Protein AF-A0ABD4ADK0-F1 (afdb_monomer)

pLDDT: mean 73.98, std 11.9, range [38.69, 86.44]

Radius of gyration: 17.5 Å; Cα contacts (8 Å, |Δi|>4): 38; chains: 1; bounding box: 38×21×59 Å

Structure (mmCIF, N/CA/C/O backbone):
data_AF-A0ABD4ADK0-F1
#
_entry.id   AF-A0ABD4ADK0-F1
#
loop_
_atom_site.group_PDB
_atom_site.id
_atom_site.type_symbol
_atom_site.label_atom_id
_atom_site.label_alt_id
_atom_site.label_comp_id
_atom_site.label_asym_id
_atom_site.label_entity_id
_atom_site.label_seq_id
_atom_site.pdbx_PDB_ins_code
_atom_site.Cartn_x
_atom_site.Cartn_y
_atom_site.Cartn_z
_atom_site.occupancy
_atom_site.B_iso_or_equiv
_atom_site.auth_seq_id
_atom_site.auth_comp_id
_atom_site.auth_asym_id
_atom_site.auth_atom_id
_atom_site.pdbx_PDB_model_num
ATOM 1 N N . MET A 1 1 ? 3.486 3.513 23.576 1.00 38.69 1 MET A N 1
ATOM 2 C CA . MET A 1 1 ? 2.597 2.551 22.891 1.00 38.69 1 MET A CA 1
ATOM 3 C C . MET A 1 1 ? 1.954 3.274 21.718 1.00 38.69 1 MET A C 1
ATOM 5 O O . MET A 1 1 ? 1.315 4.296 21.935 1.00 38.69 1 MET A O 1
ATOM 9 N N . GLY A 1 2 ? 2.258 2.858 20.486 1.00 45.91 2 GLY A N 1
ATOM 10 C CA . GLY A 1 2 ? 1.770 3.525 19.275 1.00 45.91 2 GLY A CA 1
ATOM 11 C C . GLY A 1 2 ? 0.277 3.279 19.093 1.00 45.91 2 GLY A C 1
ATOM 12 O O . GLY A 1 2 ? -0.175 2.149 19.248 1.00 45.91 2 GLY A O 1
ATOM 13 N N . ARG A 1 3 ? -0.481 4.341 18.813 1.00 53.66 3 ARG A N 1
ATOM 14 C CA . ARG A 1 3 ? -1.923 4.276 18.553 1.00 53.66 3 ARG A CA 1
ATOM 15 C C . ARG A 1 3 ? -2.160 3.344 17.363 1.00 53.66 3 ARG A C 1
ATOM 17 O O . ARG A 1 3 ? -1.650 3.615 16.276 1.00 53.66 3 ARG A O 1
ATOM 24 N N . ASN A 1 4 ? -2.895 2.253 17.578 1.00 58.03 4 ASN A N 1
ATOM 25 C CA . ASN A 1 4 ? -3.481 1.503 16.474 1.00 58.03 4 ASN A CA 1
ATOM 26 C C . ASN A 1 4 ? -4.389 2.482 15.736 1.00 58.03 4 ASN A C 1
ATOM 28 O O . ASN A 1 4 ? -5.312 3.034 16.326 1.00 58.03 4 ASN A O 1
ATOM 32 N N . ARG A 1 5 ? -4.063 2.760 14.477 1.00 69.00 5 ARG A N 1
ATOM 33 C CA . ARG A 1 5 ? -5.008 3.397 13.573 1.00 69.00 5 ARG A CA 1
ATOM 34 C C . ARG A 1 5 ? -6.121 2.385 13.324 1.00 69.00 5 ARG A C 1
ATOM 36 O O . ARG A 1 5 ? -5.812 1.230 13.025 1.00 69.00 5 ARG A O 1
ATOM 43 N N . ASP A 1 6 ? -7.369 2.805 13.460 1.00 74.75 6 ASP A N 1
ATOM 44 C CA . ASP A 1 6 ? -8.507 2.016 13.007 1.00 74.75 6 ASP A CA 1
ATOM 45 C C . ASP A 1 6 ? -8.419 1.906 11.485 1.00 74.75 6 ASP A C 1
ATOM 47 O O . ASP A 1 6 ? -8.457 2.907 10.775 1.00 74.75 6 ASP A O 1
ATOM 51 N N . TRP A 1 7 ? -8.183 0.689 11.000 1.00 80.88 7 TRP A N 1
ATOM 52 C CA . TRP A 1 7 ? -8.198 0.390 9.575 1.00 80.88 7 TRP A CA 1
ATOM 53 C C . TRP A 1 7 ? -9.623 0.032 9.200 1.00 80.88 7 TRP A C 1
ATOM 55 O O . TRP A 1 7 ? -10.153 -0.961 9.702 1.00 80.88 7 TRP A O 1
ATOM 65 N N . THR A 1 8 ? -10.221 0.815 8.317 1.00 86.44 8 THR A N 1
ATOM 66 C CA . THR A 1 8 ? -11.497 0.445 7.705 1.00 86.44 8 THR A CA 1
ATOM 67 C C . THR A 1 8 ? -11.298 -0.684 6.695 1.00 86.44 8 THR A C 1
ATOM 69 O O . THR A 1 8 ? -10.219 -0.851 6.121 1.00 86.44 8 THR A O 1
ATOM 72 N N . GLU A 1 9 ? -12.343 -1.478 6.461 1.00 85.25 9 GLU A N 1
ATOM 73 C CA . GLU A 1 9 ? -12.310 -2.566 5.473 1.00 85.25 9 GLU A CA 1
ATOM 74 C C . GLU A 1 9 ? -11.962 -2.062 4.064 1.00 85.25 9 GLU A C 1
ATOM 76 O O . GLU A 1 9 ? -11.272 -2.748 3.312 1.00 85.25 9 GLU A O 1
ATOM 81 N N . GLU A 1 10 ? -12.370 -0.837 3.728 1.00 84.81 10 GLU A N 1
ATOM 82 C CA . GLU A 1 10 ? -12.033 -0.175 2.465 1.00 84.81 10 GLU A CA 1
ATOM 83 C C . GLU A 1 10 ? -10.528 0.096 2.346 1.00 84.81 10 GLU A C 1
ATOM 85 O O . GLU A 1 10 ? -9.923 -0.186 1.311 1.00 84.81 10 GLU A O 1
ATOM 90 N N . GLU A 1 11 ? -9.898 0.585 3.419 1.00 84.81 11 GLU A N 1
ATOM 91 C CA . GLU A 1 11 ? -8.451 0.818 3.462 1.00 84.81 11 GLU A CA 1
ATOM 92 C C . GLU A 1 11 ? -7.660 -0.492 3.394 1.00 84.81 11 GLU A C 1
ATOM 94 O O . GLU A 1 11 ? -6.604 -0.538 2.761 1.00 84.81 11 GLU A O 1
ATOM 99 N N . VAL A 1 12 ? -8.164 -1.559 4.024 1.00 86.00 12 VAL A N 1
ATOM 100 C CA . VAL A 1 12 ? -7.557 -2.897 3.955 1.00 86.00 12 VAL A CA 1
ATOM 101 C C . VAL A 1 12 ? -7.626 -3.439 2.529 1.00 86.00 12 VAL A C 1
ATOM 103 O O . VAL A 1 12 ? -6.587 -3.803 1.982 1.00 86.00 12 VAL A O 1
ATOM 106 N N . ARG A 1 13 ? -8.799 -3.385 1.884 1.00 85.56 13 ARG A N 1
ATOM 107 C CA . ARG A 1 13 ? -8.965 -3.781 0.476 1.00 85.56 13 ARG A CA 1
ATOM 108 C C . ARG A 1 13 ? -8.064 -2.991 -0.460 1.00 85.56 13 ARG A C 1
ATOM 110 O O . ARG A 1 13 ? -7.445 -3.569 -1.345 1.00 85.56 13 ARG A O 1
ATOM 117 N N . TYR A 1 14 ? -7.984 -1.676 -0.268 1.00 85.31 14 TYR A N 1
ATOM 118 C CA . TYR A 1 14 ? -7.113 -0.821 -1.070 1.00 85.31 14 TYR A CA 1
ATOM 119 C C . TYR A 1 14 ? -5.638 -1.190 -0.888 1.00 85.31 14 TYR A C 1
ATOM 121 O O . TYR A 1 14 ? -4.868 -1.191 -1.848 1.00 85.31 14 TYR A O 1
ATOM 129 N N . LEU A 1 15 ? -5.236 -1.501 0.346 1.00 84.62 15 LEU A N 1
ATOM 130 C CA . LEU A 1 15 ? -3.880 -1.928 0.647 1.00 84.62 15 LEU A CA 1
ATOM 131 C C . LEU A 1 15 ? -3.559 -3.278 0.001 1.00 84.62 15 LEU A C 1
ATOM 133 O O . LEU A 1 15 ? -2.465 -3.387 -0.535 1.00 84.62 15 LEU A O 1
ATOM 137 N N . GLU A 1 16 ? -4.481 -4.245 0.008 1.00 82.94 16 GLU A N 1
ATOM 138 C CA . GLU A 1 16 ? -4.332 -5.552 -0.653 1.00 82.94 16 GLU A CA 1
ATOM 139 C C . GLU A 1 16 ? -4.278 -5.438 -2.183 1.00 82.94 16 GLU A C 1
ATOM 141 O O . GLU A 1 16 ? -3.352 -5.960 -2.796 1.00 82.94 16 GLU A O 1
ATOM 146 N N . ASP A 1 17 ? -5.211 -4.702 -2.793 1.00 83.25 17 ASP A N 1
ATOM 147 C CA . ASP A 1 17 ? -5.286 -4.491 -4.248 1.00 83.25 17 ASP A CA 1
ATOM 148 C C . ASP A 1 17 ? -4.021 -3.820 -4.798 1.00 83.25 17 ASP A C 1
ATOM 150 O O . ASP A 1 17 ? -3.466 -4.208 -5.829 1.00 83.25 17 ASP A O 1
ATOM 154 N N . ARG A 1 18 ? -3.525 -2.812 -4.073 1.00 80.31 18 ARG A N 1
ATOM 155 C CA . ARG A 1 18 ? -2.349 -2.043 -4.488 1.00 80.31 18 ARG A CA 1
ATOM 156 C C . ARG A 1 18 ? 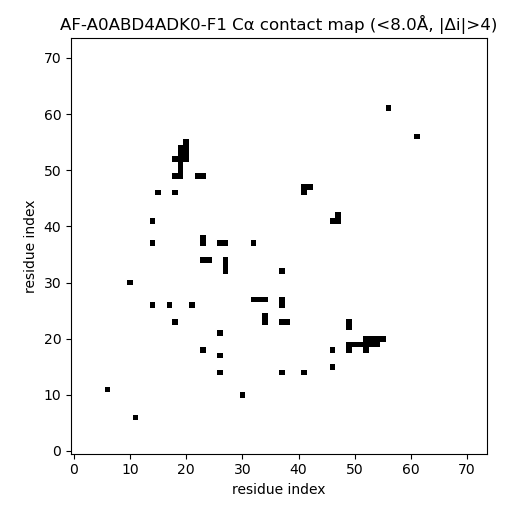-1.039 -2.607 -3.968 1.00 80.31 18 ARG A C 1
ATOM 158 O O . ARG A 1 18 ? 0.011 -2.080 -4.360 1.00 80.31 18 ARG A O 1
ATOM 165 N N . TRP A 1 19 ? -1.075 -3.617 -3.096 1.00 80.25 19 TRP A N 1
ATOM 166 C CA . TRP A 1 19 ? 0.129 -4.205 -2.524 1.00 80.25 19 TRP A CA 1
ATOM 167 C C . TRP A 1 19 ? 1.021 -4.685 -3.659 1.00 80.25 19 TRP A C 1
ATOM 169 O O . TRP A 1 19 ? 0.573 -5.414 -4.529 1.00 80.25 19 TRP A O 1
ATOM 179 N N . GLY A 1 20 ? 2.257 -4.191 -3.705 1.00 71.56 20 GLY A N 1
ATOM 180 C CA . GLY A 1 20 ? 3.266 -4.551 -4.700 1.00 71.56 20 GLY A CA 1
ATOM 181 C C . GLY A 1 20 ? 3.042 -4.096 -6.159 1.00 71.56 20 GLY A C 1
ATOM 182 O O . GLY A 1 20 ? 4.005 -3.906 -6.898 1.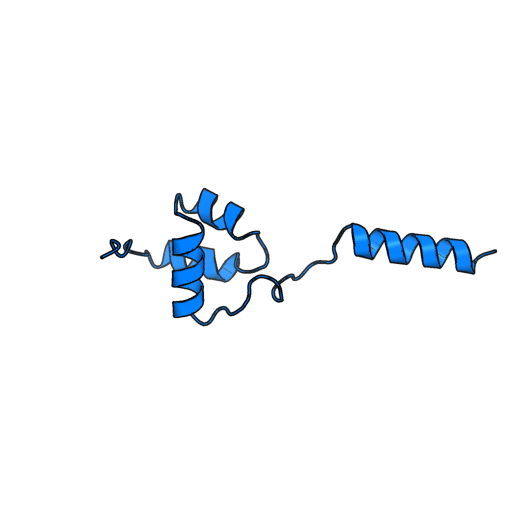00 71.56 20 GLY A O 1
ATOM 183 N N . SER A 1 21 ? 1.821 -3.746 -6.561 1.00 68.75 21 SER A N 1
ATOM 184 C CA . SER A 1 21 ? 1.604 -2.944 -7.779 1.00 68.75 21 SER A CA 1
ATOM 185 C C . SER A 1 21 ? 2.094 -1.502 -7.595 1.00 68.75 21 SER A C 1
ATOM 187 O O . SER A 1 21 ? 2.604 -0.870 -8.522 1.00 68.75 21 SER A O 1
ATOM 189 N N . VAL A 1 22 ? 1.954 -0.958 -6.379 1.00 68.12 22 VAL A N 1
ATOM 190 C CA . VAL A 1 22 ? 2.342 0.415 -6.043 1.00 68.12 22 VAL A CA 1
ATOM 191 C C . VAL A 1 22 ? 3.350 0.426 -4.898 1.00 68.12 22 VAL A C 1
ATOM 193 O O . VAL A 1 22 ? 3.243 -0.292 -3.908 1.00 68.12 22 VAL A O 1
ATOM 196 N N . ASN A 1 23 ? 4.336 1.317 -5.004 1.00 73.12 23 ASN A N 1
ATOM 197 C CA . ASN A 1 23 ? 5.267 1.6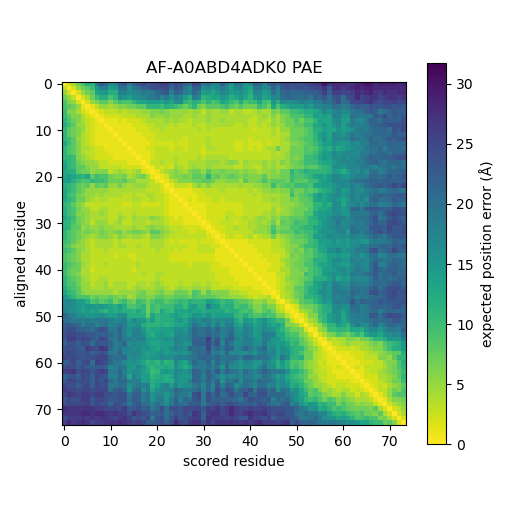38 -3.926 1.00 73.12 23 ASN A CA 1
ATOM 198 C C . ASN A 1 23 ? 4.520 1.917 -2.605 1.00 73.12 23 ASN A C 1
ATOM 200 O O . ASN A 1 23 ? 3.609 2.742 -2.566 1.00 73.12 23 ASN A O 1
ATOM 204 N N . VAL A 1 24 ? 4.998 1.331 -1.504 1.00 79.06 24 VAL A N 1
ATOM 205 C CA . VAL A 1 24 ? 4.509 1.558 -0.131 1.00 79.06 24 VAL A CA 1
ATOM 206 C C . VAL A 1 24 ? 4.342 3.050 0.205 1.00 79.06 24 VAL A C 1
ATOM 208 O O . VAL A 1 24 ? 3.395 3.417 0.889 1.00 79.06 24 VAL A O 1
ATOM 211 N N . LYS A 1 25 ? 5.207 3.943 -0.302 1.00 76.88 25 LYS A N 1
ATOM 212 C CA . LYS A 1 25 ? 5.049 5.406 -0.159 1.00 76.88 25 LYS A CA 1
ATOM 213 C C . LYS A 1 25 ? 3.812 5.958 -0.870 1.00 76.88 25 LYS A C 1
ATOM 215 O O . LYS A 1 25 ? 3.202 6.892 -0.366 1.00 76.88 25 LYS A O 1
ATOM 220 N N . GLY A 1 26 ? 3.468 5.430 -2.042 1.00 80.06 26 GLY A N 1
ATOM 221 C CA . GLY A 1 26 ? 2.276 5.826 -2.793 1.00 80.06 26 GLY A CA 1
ATOM 222 C C . GLY A 1 26 ? 0.998 5.373 -2.093 1.00 80.06 26 GLY A C 1
ATOM 223 O O . GLY A 1 26 ? 0.071 6.163 -1.949 1.00 80.06 26 GLY A O 1
ATOM 224 N N . ILE A 1 27 ? 0.997 4.143 -1.574 1.00 83.81 27 ILE A N 1
ATOM 225 C CA . ILE A 1 27 ? -0.101 3.606 -0.759 1.00 83.81 27 ILE A CA 1
ATOM 226 C C . ILE A 1 27 ? -0.260 4.435 0.524 1.00 83.81 27 ILE A C 1
ATOM 228 O O . ILE A 1 27 ? -1.351 4.912 0.816 1.00 83.81 27 ILE A O 1
ATOM 232 N N . ALA A 1 28 ? 0.846 4.702 1.226 1.00 84.19 28 ALA A N 1
ATOM 233 C CA . ALA A 1 28 ? 0.888 5.555 2.413 1.00 84.19 28 ALA A CA 1
ATOM 234 C C . ALA A 1 28 ? 0.319 6.960 2.157 1.00 84.19 28 ALA A C 1
ATOM 236 O O . ALA A 1 28 ? -0.438 7.472 2.973 1.00 84.19 28 ALA A O 1
ATOM 237 N N . LYS A 1 29 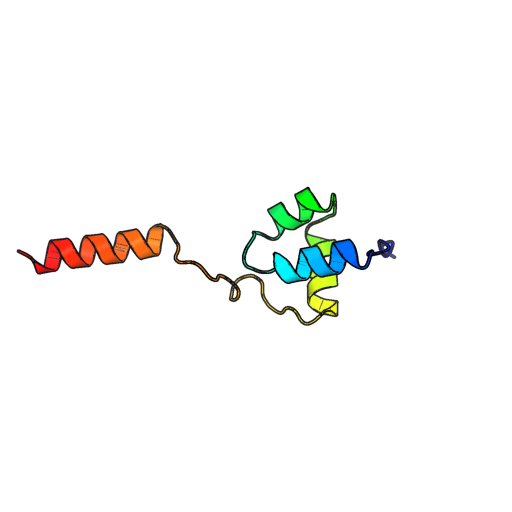? 0.634 7.562 1.002 1.00 81.75 29 LYS A N 1
ATOM 238 C CA . LYS A 1 29 ? 0.102 8.871 0.602 1.00 81.75 29 LYS A CA 1
ATOM 239 C C . LYS A 1 29 ? -1.395 8.824 0.274 1.00 81.75 29 LYS A C 1
ATOM 241 O O . LYS A 1 29 ? -2.101 9.766 0.602 1.00 81.75 29 LYS A O 1
ATOM 246 N N . GLY A 1 30 ? -1.872 7.756 -0.367 1.00 80.88 30 GLY A N 1
ATOM 247 C CA . GLY A 1 30 ? -3.297 7.587 -0.683 1.00 80.88 30 GLY A CA 1
ATOM 248 C C . GLY A 1 30 ? -4.162 7.343 0.554 1.00 80.88 30 GLY A C 1
ATOM 249 O O . GLY A 1 30 ? -5.294 7.800 0.608 1.00 80.88 30 GLY A O 1
ATOM 250 N N . LEU A 1 31 ? -3.599 6.671 1.556 1.00 81.56 31 LEU A N 1
ATOM 251 C CA . LEU A 1 31 ? -4.248 6.378 2.831 1.00 81.56 31 LEU A CA 1
ATOM 252 C C . LEU A 1 31 ? -3.957 7.439 3.908 1.00 81.56 31 LEU A C 1
ATOM 254 O O . LEU A 1 31 ? -4.347 7.251 5.051 1.00 81.56 31 LEU A O 1
ATOM 258 N N . ASP A 1 32 ? -3.222 8.511 3.602 1.00 82.19 32 ASP A N 1
ATOM 259 C CA . ASP A 1 32 ? -2.744 9.504 4.581 1.00 82.19 32 ASP A CA 1
ATOM 260 C C . ASP A 1 32 ? -2.172 8.863 5.868 1.00 82.19 32 ASP A C 1
ATOM 262 O O . ASP A 1 32 ? -2.538 9.188 6.997 1.00 82.19 32 ASP A O 1
ATOM 266 N N . CYS A 1 33 ? -1.331 7.837 5.719 1.00 79.88 33 CYS A N 1
ATOM 267 C CA . CYS A 1 33 ? -0.723 7.115 6.837 1.00 79.88 33 CYS A CA 1
ATOM 268 C C . CYS A 1 33 ? 0.794 7.020 6.697 1.00 79.88 33 CYS A C 1
ATOM 270 O O . CYS A 1 33 ? 1.374 7.180 5.625 1.00 79.88 33 CYS A O 1
ATOM 272 N N . SER A 1 34 ? 1.470 6.717 7.804 1.00 80.94 34 SER A N 1
ATOM 273 C CA . SER A 1 34 ? 2.910 6.475 7.780 1.00 80.94 34 SER A CA 1
ATOM 274 C C . SER A 1 34 ? 3.236 5.176 7.045 1.00 80.94 34 SER A C 1
ATOM 276 O O . SER A 1 34 ? 2.615 4.142 7.274 1.00 80.94 34 SER A O 1
ATOM 278 N N . ILE A 1 35 ? 4.320 5.191 6.267 1.00 82.69 35 ILE A N 1
ATOM 279 C CA . ILE A 1 35 ? 4.900 4.009 5.595 1.00 82.69 35 ILE A CA 1
ATOM 280 C C . ILE A 1 35 ? 5.070 2.836 6.576 1.00 82.69 35 ILE A C 1
ATOM 282 O O . ILE A 1 35 ? 4.867 1.678 6.222 1.00 82.69 35 ILE A O 1
ATOM 286 N N . TYR A 1 36 ? 5.441 3.137 7.823 1.00 80.62 36 TYR A N 1
ATOM 287 C CA . TYR A 1 36 ? 5.585 2.136 8.877 1.00 80.62 36 TYR A CA 1
ATOM 288 C C . TYR A 1 36 ? 4.250 1.479 9.262 1.00 80.62 36 TYR A C 1
ATOM 290 O O . TYR A 1 36 ? 4.211 0.271 9.466 1.00 80.62 36 TYR A O 1
ATOM 298 N N . ALA A 1 37 ? 3.154 2.243 9.308 1.00 81.62 37 ALA A N 1
ATOM 299 C CA . ALA A 1 37 ? 1.820 1.716 9.592 1.00 81.62 37 ALA A CA 1
ATOM 300 C C . ALA A 1 37 ? 1.343 0.786 8.468 1.00 81.62 37 ALA A C 1
ATOM 302 O O . ALA A 1 37 ? 0.871 -0.310 8.753 1.00 81.62 37 ALA A O 1
ATOM 303 N N . VAL A 1 38 ? 1.562 1.181 7.209 1.00 83.38 38 VAL A N 1
ATOM 304 C CA . VAL A 1 38 ? 1.299 0.353 6.018 1.00 83.38 38 VAL A CA 1
ATOM 305 C C . VAL A 1 38 ? 2.066 -0.968 6.088 1.00 83.38 38 VAL A C 1
ATOM 307 O O . VAL A 1 38 ? 1.477 -2.031 5.929 1.00 83.38 38 VAL A O 1
ATOM 310 N N . LYS A 1 39 ? 3.373 -0.918 6.385 1.00 80.44 39 LYS A N 1
ATOM 311 C CA . LYS A 1 39 ? 4.198 -2.126 6.544 1.00 80.44 39 LYS A CA 1
ATOM 312 C C . LYS A 1 39 ? 3.705 -3.018 7.677 1.00 80.44 39 LYS A C 1
ATOM 314 O O . LYS A 1 39 ? 3.537 -4.208 7.467 1.00 80.44 39 LYS A O 1
ATOM 319 N N . SER A 1 40 ? 3.457 -2.440 8.851 1.00 84.56 40 SER A N 1
ATOM 320 C CA . SER A 1 40 ? 2.978 -3.181 10.021 1.00 84.56 40 SER A CA 1
ATOM 321 C C . SER A 1 40 ? 1.646 -3.880 9.732 1.00 84.56 40 SER A C 1
ATOM 323 O O . SER A 1 40 ? 1.481 -5.059 10.040 1.00 84.56 40 SER A O 1
ATOM 325 N N . LYS A 1 41 ? 0.718 -3.185 9.060 1.00 84.50 41 LYS A N 1
ATOM 326 C CA . LYS A 1 41 ? -0.570 -3.757 8.665 1.00 84.50 41 LYS A CA 1
ATOM 327 C C . LYS A 1 41 ? -0.414 -4.862 7.628 1.00 84.50 41 LYS A C 1
ATOM 329 O O . LYS A 1 41 ? -1.021 -5.913 7.775 1.00 84.50 41 LYS A O 1
ATOM 334 N N . ALA A 1 42 ? 0.437 -4.669 6.628 1.00 83.38 42 ALA A N 1
ATOM 335 C CA . ALA A 1 42 ? 0.703 -5.696 5.632 1.00 83.38 42 ALA A CA 1
ATOM 336 C C . ALA A 1 42 ? 1.358 -6.947 6.225 1.00 83.38 42 ALA A C 1
ATOM 338 O O . ALA A 1 42 ? 1.022 -8.063 5.841 1.00 83.38 42 ALA A O 1
ATOM 339 N N . THR A 1 43 ? 2.241 -6.777 7.212 1.00 81.56 43 THR A N 1
ATOM 340 C CA . THR A 1 43 ? 2.791 -7.893 7.987 1.00 81.56 43 THR A CA 1
ATOM 341 C C . THR A 1 43 ? 1.704 -8.605 8.795 1.00 81.56 43 THR A C 1
ATOM 343 O O . THR A 1 43 ? 1.688 -9.831 8.805 1.00 81.56 43 THR A O 1
ATOM 346 N N . GLN A 1 44 ? 0.761 -7.878 9.411 1.00 83.00 44 GLN A N 1
ATOM 347 C CA . GLN A 1 44 ? -0.410 -8.488 10.065 1.00 83.00 44 GLN A CA 1
ATOM 348 C C . GLN A 1 44 ? -1.311 -9.253 9.087 1.00 83.00 44 GLN A C 1
ATOM 350 O O . GLN A 1 44 ? -1.868 -10.278 9.461 1.00 83.00 44 GLN A O 1
ATOM 355 N N . LEU A 1 45 ? -1.449 -8.763 7.854 1.00 81.44 45 LEU A N 1
ATOM 356 C CA . LEU A 1 45 ? -2.229 -9.401 6.789 1.00 81.44 45 LEU A CA 1
ATOM 357 C C . LEU A 1 45 ? -1.479 -10.555 6.100 1.00 81.44 45 LEU A C 1
ATOM 359 O O . LEU A 1 45 ? -2.058 -11.252 5.278 1.00 81.44 45 LEU A O 1
ATOM 363 N N . GLY A 1 46 ? -0.196 -10.769 6.411 1.00 79.88 46 GLY A N 1
ATOM 364 C CA . GLY A 1 46 ? 0.614 -11.815 5.783 1.00 79.88 46 GLY A CA 1
ATOM 365 C C . GLY A 1 46 ? 1.049 -11.509 4.343 1.00 79.88 46 GLY A C 1
ATOM 366 O O . GLY A 1 46 ? 1.518 -12.406 3.651 1.00 79.88 46 GLY A O 1
ATOM 367 N N . LEU A 1 47 ? 0.962 -10.252 3.897 1.00 73.06 47 LEU A N 1
ATOM 368 C CA . LEU A 1 47 ? 1.239 -9.823 2.516 1.00 73.06 47 LEU A CA 1
ATOM 369 C C . LEU A 1 47 ? 2.739 -9.843 2.119 1.00 73.06 47 LEU A C 1
ATOM 371 O O . LEU A 1 47 ? 3.100 -9.458 1.008 1.00 73.06 47 LEU A O 1
ATOM 375 N N . GLY A 1 48 ? 3.631 -10.320 2.993 1.00 68.81 48 GLY A N 1
ATOM 376 C CA . GLY A 1 48 ? 5.043 -10.568 2.675 1.00 68.81 48 GLY A CA 1
ATOM 377 C C . GLY A 1 48 ? 5.852 -9.329 2.259 1.00 68.81 48 GLY A C 1
ATOM 378 O O . GLY A 1 48 ? 5.497 -8.186 2.558 1.00 68.81 48 GLY A O 1
ATOM 379 N N . ASP A 1 49 ? 6.992 -9.557 1.599 1.00 63.69 49 ASP A N 1
ATOM 380 C CA . ASP A 1 49 ? 7.908 -8.489 1.193 1.00 63.69 49 ASP A CA 1
ATOM 381 C C . ASP A 1 49 ? 7.395 -7.754 -0.067 1.00 63.69 49 ASP A C 1
ATOM 383 O O . ASP A 1 49 ? 7.269 -8.355 -1.137 1.00 63.69 49 ASP A O 1
ATOM 387 N N . PRO A 1 50 ? 7.195 -6.422 -0.018 1.00 60.91 50 PRO A N 1
ATOM 388 C CA . PRO A 1 50 ? 6.734 -5.637 -1.170 1.00 60.91 50 PRO A CA 1
ATOM 389 C C . PRO A 1 50 ? 7.785 -5.518 -2.291 1.00 60.91 50 PRO A C 1
ATOM 391 O O . PRO A 1 50 ? 7.556 -4.849 -3.292 1.00 60.91 50 PRO A O 1
ATOM 394 N N . ARG A 1 51 ? 8.975 -6.106 -2.111 1.00 54.41 51 ARG A N 1
ATOM 395 C CA . ARG A 1 51 ? 10.054 -6.147 -3.112 1.00 54.41 51 ARG A CA 1
ATOM 396 C C . ARG A 1 51 ? 9.917 -7.305 -4.094 1.00 54.41 51 ARG A C 1
ATOM 398 O O . ARG A 1 51 ? 10.411 -7.192 -5.208 1.00 54.41 51 ARG A O 1
ATOM 405 N N . THR A 1 52 ? 9.292 -8.399 -3.674 1.00 51.19 52 THR A N 1
ATOM 406 C CA . THR A 1 52 ? 9.043 -9.586 -4.507 1.00 51.19 52 THR A CA 1
ATOM 407 C C . THR A 1 52 ? 7.703 -9.515 -5.225 1.00 51.19 52 THR A C 1
ATOM 409 O O . THR A 1 52 ? 7.535 -10.142 -6.263 1.00 51.19 52 THR A O 1
ATOM 412 N N . TYR A 1 53 ? 6.770 -8.717 -4.711 1.00 51.81 53 TYR A N 1
ATOM 413 C CA . TYR A 1 53 ? 5.496 -8.436 -5.357 1.00 51.81 53 TYR A CA 1
ATOM 414 C C . TYR A 1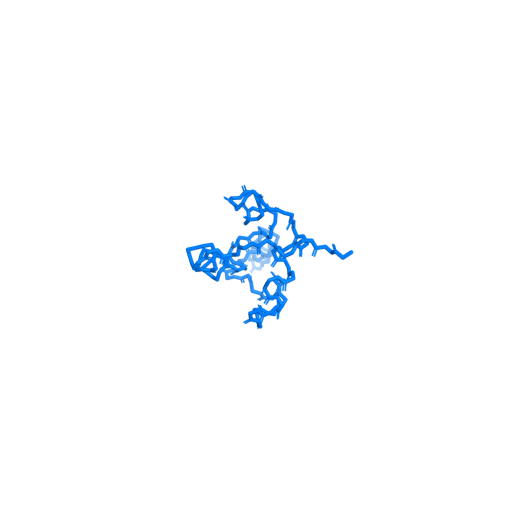 53 ? 5.680 -7.234 -6.288 1.00 51.81 53 TYR A C 1
ATOM 416 O O . TYR A 1 53 ? 5.288 -6.135 -5.949 1.00 51.81 53 TYR A O 1
ATOM 424 N N . TYR A 1 54 ? 6.378 -7.394 -7.408 1.00 52.84 54 TYR A N 1
ATOM 425 C CA . TYR A 1 54 ? 6.362 -6.426 -8.508 1.00 52.84 54 TYR A CA 1
ATOM 426 C C . TYR A 1 54 ? 5.865 -7.195 -9.729 1.00 52.84 54 TYR A C 1
ATOM 428 O O . TYR A 1 54 ? 6.617 -7.975 -10.306 1.00 52.84 54 TYR A O 1
ATOM 436 N N . ASP A 1 55 ? 4.612 -6.976 -10.126 1.00 51.34 55 ASP A N 1
ATOM 437 C CA . ASP A 1 55 ? 4.042 -7.505 -11.377 1.00 51.34 55 ASP A CA 1
ATOM 438 C C . ASP A 1 55 ? 4.516 -6.664 -12.581 1.00 51.34 55 ASP A C 1
ATOM 440 O O . ASP A 1 55 ? 3.750 -6.201 -13.419 1.00 51.34 55 ASP A O 1
ATOM 444 N N . GLY A 1 56 ? 5.806 -6.320 -12.613 1.00 59.78 56 GLY A N 1
ATOM 445 C CA . GLY A 1 56 ? 6.323 -5.340 -13.558 1.00 59.78 56 GLY A CA 1
ATOM 446 C C . GLY A 1 56 ? 7.829 -5.406 -13.743 1.00 59.78 56 GLY A C 1
ATOM 447 O O . GLY A 1 56 ? 8.600 -5.635 -12.812 1.00 59.78 56 GLY A O 1
ATOM 448 N N . ILE A 1 57 ? 8.259 -5.161 -14.978 1.00 66.81 57 ILE A N 1
ATOM 449 C CA . ILE A 1 57 ? 9.670 -5.118 -15.365 1.00 66.81 57 ILE A CA 1
ATOM 450 C C . ILE A 1 57 ? 10.198 -3.693 -15.179 1.00 66.81 57 ILE A C 1
ATOM 452 O O . ILE A 1 57 ? 9.583 -2.723 -15.621 1.00 66.81 57 ILE A O 1
ATOM 456 N N . THR A 1 58 ? 11.361 -3.539 -14.544 1.00 72.31 58 THR A N 1
ATOM 457 C CA . THR A 1 58 ? 11.978 -2.209 -14.407 1.00 72.31 58 THR A CA 1
ATOM 458 C C . THR A 1 58 ? 12.493 -1.698 -15.756 1.00 72.31 58 THR A C 1
ATOM 460 O O . THR A 1 58 ? 12.962 -2.476 -16.588 1.00 72.31 58 THR A O 1
ATOM 463 N N . VAL A 1 59 ? 12.510 -0.374 -15.950 1.00 75.38 59 VAL A N 1
ATOM 464 C CA . VAL A 1 59 ? 13.094 0.268 -17.151 1.00 75.38 59 VAL A CA 1
ATOM 465 C C . VAL A 1 59 ? 14.544 -0.178 -17.380 1.00 75.38 59 VAL A C 1
ATOM 467 O O . VAL A 1 59 ? 14.978 -0.344 -18.515 1.00 75.38 59 VAL A O 1
ATOM 470 N N . ARG A 1 60 ? 15.282 -0.470 -16.301 1.00 72.12 60 ARG A N 1
ATOM 471 C CA . ARG A 1 60 ? 16.631 -1.043 -16.367 1.00 72.12 60 ARG A CA 1
ATOM 472 C C . ARG A 1 60 ? 16.649 -2.434 -17.005 1.00 72.12 60 ARG A C 1
ATOM 474 O O . ARG A 1 60 ? 17.525 -2.710 -1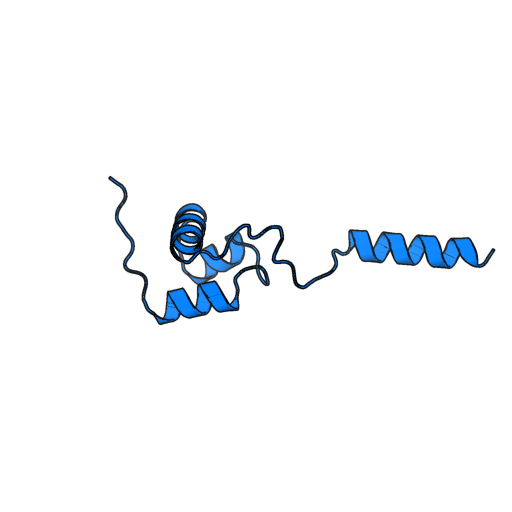7.812 1.00 72.12 60 ARG A O 1
ATOM 481 N N . GLN A 1 61 ? 15.711 -3.307 -16.645 1.00 77.38 61 GLN A N 1
ATOM 482 C CA . GLN A 1 61 ? 15.606 -4.648 -17.230 1.00 77.38 61 GLN A CA 1
ATOM 483 C C . GLN A 1 61 ? 15.234 -4.580 -18.717 1.00 77.38 61 GLN A C 1
ATOM 485 O O . GLN A 1 61 ? 15.846 -5.272 -19.522 1.00 77.38 61 GLN A O 1
ATOM 490 N N . LEU A 1 62 ? 14.319 -3.681 -19.097 1.00 79.56 62 LEU A N 1
ATOM 491 C CA . LEU A 1 62 ? 13.984 -3.429 -20.505 1.00 79.56 62 LEU A CA 1
ATOM 492 C C . LEU A 1 62 ? 15.188 -2.916 -21.302 1.00 79.56 62 LEU A C 1
ATOM 494 O O . LEU A 1 62 ? 15.467 -3.397 -22.397 1.00 79.56 62 LEU A O 1
ATOM 498 N N . SER A 1 63 ? 15.925 -1.965 -20.726 1.00 86.00 63 SER A N 1
ATOM 499 C CA . SER A 1 63 ? 17.131 -1.403 -21.326 1.00 86.00 63 SER A CA 1
ATOM 500 C C . SER A 1 63 ? 18.169 -2.491 -21.624 1.00 86.00 63 SER A C 1
ATOM 502 O O . SER A 1 63 ? 18.678 -2.556 -22.739 1.00 86.00 63 SER A O 1
ATOM 504 N N . LEU A 1 64 ? 18.415 -3.402 -20.677 1.00 82.31 64 LEU A N 1
ATOM 505 C CA . LEU A 1 64 ? 19.357 -4.514 -20.856 1.00 82.31 64 LEU A CA 1
ATOM 506 C C . LEU A 1 64 ? 18.968 -5.448 -22.014 1.00 82.31 64 LEU A C 1
ATOM 508 O O . LEU A 1 64 ? 19.826 -5.815 -22.815 1.00 82.31 64 LEU A O 1
ATOM 512 N N . VAL A 1 65 ? 17.686 -5.803 -22.135 1.00 85.56 65 VAL A N 1
ATOM 513 C CA . VAL A 1 65 ? 17.196 -6.672 -23.221 1.00 85.56 65 VAL A CA 1
ATOM 514 C C . VAL A 1 65 ? 17.326 -5.991 -24.582 1.00 85.56 65 VAL A C 1
ATOM 516 O O . VAL A 1 65 ? 17.727 -6.629 -25.558 1.00 85.56 65 VAL A O 1
ATOM 519 N N . TYR A 1 66 ? 17.033 -4.689 -24.649 1.00 84.75 66 TYR A N 1
ATOM 520 C CA . TYR A 1 66 ? 17.188 -3.918 -25.877 1.00 84.75 66 TYR A CA 1
ATOM 521 C C . TYR A 1 66 ? 18.643 -3.942 -26.353 1.00 84.75 66 TYR A C 1
ATOM 523 O O . TYR A 1 66 ? 18.897 -4.386 -27.469 1.00 84.75 66 TYR A O 1
ATOM 531 N N . TYR A 1 67 ? 19.597 -3.576 -25.489 1.00 78.69 67 TYR A N 1
ATOM 532 C CA . TYR A 1 67 ? 21.020 -3.554 -25.847 1.00 78.69 67 TYR A CA 1
ATOM 533 C C . TYR A 1 67 ? 21.557 -4.931 -26.268 1.00 78.69 67 TYR A C 1
ATOM 535 O O . TYR A 1 67 ? 22.283 -5.019 -27.252 1.00 78.69 67 TYR A O 1
ATOM 543 N N . SER A 1 68 ? 21.135 -6.014 -25.607 1.00 72.31 68 SER A N 1
ATOM 544 C CA . SER A 1 68 ? 21.521 -7.380 -25.995 1.00 72.31 68 SER A CA 1
ATOM 545 C C . SER A 1 68 ? 20.997 -7.789 -27.379 1.00 72.31 68 SER A C 1
ATOM 547 O O . SER A 1 68 ? 21.629 -8.587 -28.070 1.00 72.31 68 SER A O 1
ATOM 549 N N . THR A 1 69 ? 19.839 -7.264 -27.784 1.00 70.12 69 THR A N 1
ATOM 550 C CA . THR A 1 69 ? 19.195 -7.609 -29.059 1.00 70.12 69 THR A CA 1
ATOM 551 C C . THR A 1 69 ? 19.808 -6.852 -30.237 1.00 70.12 69 THR A C 1
ATOM 553 O O . THR A 1 69 ? 19.908 -7.407 -31.329 1.00 70.12 69 THR A O 1
ATOM 556 N N . VAL A 1 70 ? 20.224 -5.595 -30.037 1.00 72.25 70 VAL A N 1
ATOM 557 C CA . VAL A 1 70 ? 20.931 -4.824 -31.079 1.00 72.25 70 VAL A CA 1
ATOM 558 C C . VAL A 1 70 ? 22.370 -5.300 -31.276 1.0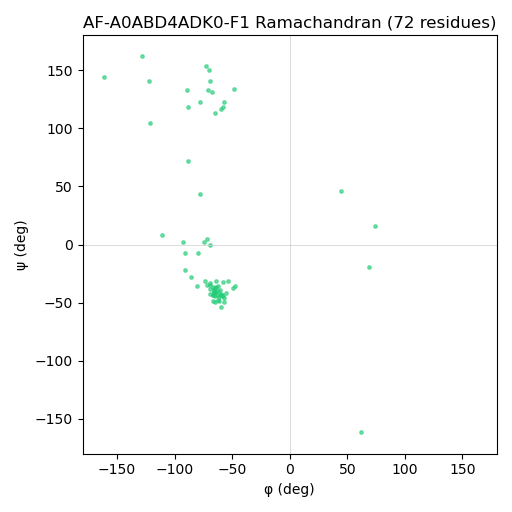0 72.25 70 VAL A C 1
ATOM 560 O O . VAL A 1 70 ? 22.846 -5.266 -32.404 1.00 72.25 70 VAL A O 1
ATOM 563 N N . ASP A 1 71 ? 23.029 -5.789 -30.224 1.00 58.81 71 ASP A N 1
ATOM 564 C CA . ASP A 1 71 ? 24.394 -6.334 -30.298 1.00 58.81 71 ASP A CA 1
ATOM 565 C C . ASP A 1 71 ? 24.444 -7.701 -31.012 1.00 58.81 71 ASP A C 1
ATOM 567 O O . ASP A 1 71 ? 25.337 -7.956 -31.807 1.00 58.81 71 ASP A O 1
ATOM 571 N N . SER A 1 72 ? 23.409 -8.539 -30.853 1.00 54.53 72 SER A N 1
ATOM 572 C CA . SER A 1 72 ? 23.312 -9.859 -31.516 1.00 54.53 72 SER A CA 1
ATOM 573 C C . SER A 1 72 ? 22.967 -9.802 -33.017 1.00 54.53 72 SER A C 1
ATOM 575 O O . SER A 1 72 ? 22.748 -10.842 -33.639 1.00 54.53 72 SER A O 1
ATOM 577 N N . LYS A 1 73 ? 22.830 -8.601 -33.594 1.00 57.22 73 LYS A N 1
ATOM 578 C CA . LYS A 1 73 ? 22.485 -8.370 -35.010 1.00 57.22 73 LYS A CA 1
ATOM 579 C C . LYS A 1 73 ? 23.636 -7.771 -35.834 1.00 57.22 73 LYS A C 1
ATOM 581 O O . LYS A 1 73 ? 23.397 -7.407 -36.986 1.00 57.22 73 LYS A O 1
ATOM 586 N N . VAL A 1 74 ? 24.837 -7.678 -35.256 1.00 50.44 74 VAL A N 1
ATOM 587 C CA . VAL A 1 74 ? 26.098 -7.306 -35.927 1.00 50.44 74 VAL A CA 1
ATOM 588 C C . VAL A 1 74 ? 26.946 -8.540 -36.200 1.00 50.44 74 VAL A C 1
ATOM 590 O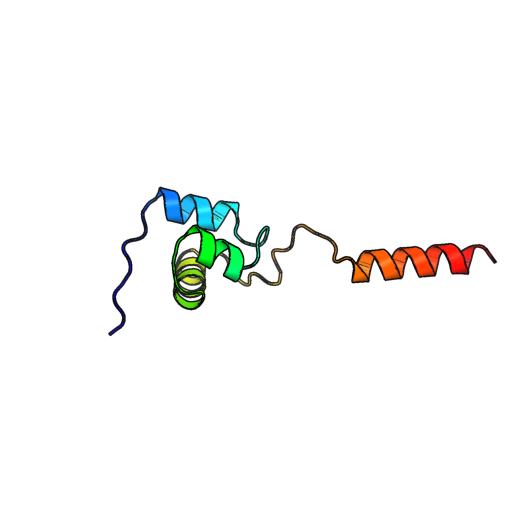 O . VAL A 1 74 ? 27.020 -9.415 -35.313 1.00 50.44 74 VAL A O 1
#

Secondary structure (DSSP, 8-state):
-PPPP---HHHHHHHHHHBTTB-HHHHHHHTT--HHHHHHHHHHTT---TTT---S--HHHHHHHHHHHHHTT-

Solvent-accessible surface area (backbone atoms only — not comparable to full-atom values): 4604 Å² total; per-residue (Å²): 133,82,80,80,73,87,75,50,71,67,58,51,51,52,49,60,73,38,52,25,75,43,59,61,64,58,53,15,62,76,65,74,46,54,53,65,56,54,50,53,50,34,58,75,70,63,66,66,64,65,80,78,39,51,95,65,84,52,73,68,60,54,51,52,54,51,55,56,56,62,59,73,72,110

Mean predicted aligned error: 11.46 Å

Sequence (74 aa):
MGRNRDWTEEEVRYLEDRWGSVNVKGIAKGLDCSIYAVKSKATQLGLGDPRTYYDGITVRQLSLVYYSTVDSKV

Organism: NCBI:txid35841

Nearest PDB structures (foldseek):
  3ulq-assembly1_B  TM=5.310E-01  e=6.123E-01  Bacillus subtilis
  3qp6-assembly1_A-2  TM=5.075E-01  e=8.432E-01  Chromobacterium violaceum
  8u3b-assembly1_G  TM=4.894E-01  e=1.089E+00  Escherichia coli
  8hnp-assembly1_B  TM=4.822E-01  e=1.161E+00  Thermococcus onnurineus NA1
  7r3e-assembly1_B  TM=5.014E-01  e=2.202E+00  Pseudomonas aeruginosa PAO1

Foldseek 3Di:
DDDLDDQDPVLVVLLVVCQLCDDLVVSCVVVVHDSVNSVVVC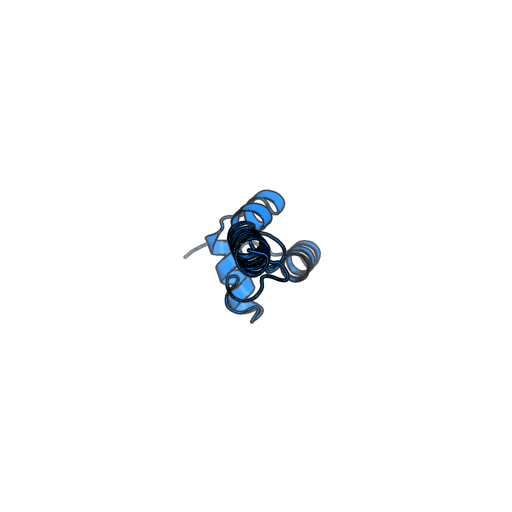VVVVVPDSVVSHPDDDPVNVVVVVVVVVVVVD